Protein AF-A0A527G8X3-F1 (afdb_monomer_lite)

Secondary structure (DSSP, 8-state):
-HHHHHHHTT-S-HHHHHHHHHHHHHHHHHHHHHHHHS--S-HHHHHHHHHHHHHHHHHHHHHHHHHHHT-HHHHHHHHHHHHHHHHHHHHHHHHHTSPP-

pLDDT: mean 93.99, std 4.8, range [63.47, 98.06]

Foldseek 3Di:
DVLLVCVLVVNHDLVVSLVVLVVVLVVLVVVLVVLVPDDDPCVPLSVQLSVLSVQLSVLSVQLSVCSVVVNNVSNVVSVVSNVVSVVSNVVSVCVRPPDDD

Radius of gyration: 15.24 Å; chains: 1; bounding box: 38×17×42 Å

Sequence (101 aa):
LMALDAWAAGAAPTAYTAGTLQSIGKTLADAGAQIRSAETSEPAEQASLTKAVNDLSVAVARAEAGLQAGDRPEVQDAQQDLRLASRSLATAYANYFAPKP

Structure (mmCIF, N/CA/C/O backbone):
data_AF-A0A527G8X3-F1
#
_entry.id   AF-A0A527G8X3-F1
#
loop_
_atom_site.group_PDB
_atom_site.id
_atom_site.type_symbol
_atom_site.label_atom_id
_atom_site.label_alt_id
_atom_site.label_comp_id
_atom_site.label_asym_id
_atom_site.label_entity_id
_atom_site.label_seq_id
_atom_site.pdbx_PDB_ins_code
_atom_site.Cartn_x
_atom_site.Cartn_y
_atom_site.Cartn_z
_atom_site.occupancy
_atom_site.B_iso_or_equiv
_atom_site.auth_seq_id
_atom_site.auth_comp_id
_atom_site.auth_asym_id
_atom_site.auth_atom_id
_atom_site.pdbx_PDB_model_num
ATOM 1 N N . LEU A 1 1 ? 0.586 7.664 -4.703 1.00 63.47 1 LEU A N 1
ATOM 2 C CA . LEU A 1 1 ? 0.293 7.558 -6.153 1.00 63.47 1 LEU A CA 1
ATOM 3 C C . LEU A 1 1 ? 1.195 8.454 -6.988 1.00 63.47 1 LEU A C 1
ATOM 5 O O . LEU A 1 1 ? 1.841 7.905 -7.863 1.00 63.47 1 LEU A O 1
ATOM 9 N N . MET A 1 2 ? 1.365 9.740 -6.644 1.00 78.19 2 MET A N 1
ATOM 10 C CA . MET A 1 2 ? 2.204 10.688 -7.406 1.00 78.19 2 MET A CA 1
ATOM 11 C C . MET A 1 2 ? 3.583 10.154 -7.841 1.00 78.19 2 MET A C 1
ATOM 13 O O . MET A 1 2 ? 3.970 10.382 -8.978 1.00 78.19 2 MET A O 1
ATOM 17 N N . ALA A 1 3 ? 4.306 9.409 -6.994 1.00 88.06 3 ALA A N 1
ATOM 18 C CA . ALA A 1 3 ? 5.602 8.831 -7.376 1.00 88.06 3 ALA A CA 1
ATOM 19 C C . ALA A 1 3 ? 5.487 7.726 -8.449 1.00 88.06 3 ALA A C 1
ATOM 21 O O . ALA A 1 3 ? 6.255 7.713 -9.405 1.00 88.06 3 ALA A O 1
ATOM 22 N N . LEU A 1 4 ? 4.499 6.833 -8.325 1.00 91.50 4 LEU A N 1
ATOM 23 C CA . LEU A 1 4 ? 4.228 5.783 -9.315 1.00 91.50 4 LEU A CA 1
ATOM 24 C C . LEU A 1 4 ? 3.683 6.370 -10.624 1.00 91.50 4 LEU A C 1
ATOM 26 O O . LEU A 1 4 ? 4.080 5.929 -11.696 1.00 91.50 4 LEU A O 1
ATOM 30 N N . ASP A 1 5 ? 2.826 7.392 -10.541 1.00 89.75 5 ASP A N 1
ATOM 31 C CA . ASP A 1 5 ? 2.312 8.105 -11.716 1.00 89.75 5 ASP A CA 1
ATOM 32 C C . ASP A 1 5 ? 3.450 8.834 -12.453 1.00 89.75 5 ASP A C 1
ATOM 34 O O . ASP A 1 5 ? 3.555 8.759 -13.677 1.00 89.75 5 ASP A O 1
ATOM 38 N N . ALA A 1 6 ? 4.358 9.479 -11.710 1.00 91.31 6 ALA A N 1
ATOM 39 C CA . ALA A 1 6 ? 5.545 10.115 -12.272 1.00 91.31 6 ALA A CA 1
ATOM 40 C C . ALA A 1 6 ? 6.504 9.093 -12.902 1.00 91.31 6 ALA A C 1
ATOM 42 O O . ALA A 1 6 ? 7.044 9.353 -13.975 1.00 91.31 6 ALA A O 1
ATOM 43 N N . TRP A 1 7 ? 6.695 7.920 -12.292 1.00 93.75 7 TRP A N 1
ATOM 44 C CA . TRP A 1 7 ? 7.489 6.846 -12.894 1.00 93.75 7 TRP A CA 1
ATOM 45 C C . TRP A 1 7 ? 6.852 6.312 -14.180 1.00 93.75 7 TRP A C 1
ATOM 47 O O . TRP A 1 7 ? 7.535 6.188 -15.196 1.00 93.75 7 TRP A O 1
ATOM 57 N N . ALA A 1 8 ? 5.539 6.062 -14.175 1.00 89.50 8 ALA A N 1
ATOM 58 C CA . ALA A 1 8 ? 4.811 5.576 -15.346 1.00 89.50 8 ALA A CA 1
ATOM 59 C C . ALA A 1 8 ? 4.882 6.568 -16.522 1.00 89.50 8 ALA A C 1
ATOM 61 O O . ALA A 1 8 ? 4.991 6.153 -17.678 1.00 89.50 8 ALA A O 1
ATOM 62 N N . ALA A 1 9 ? 4.894 7.871 -16.225 1.00 91.75 9 ALA A N 1
ATOM 63 C CA . ALA A 1 9 ? 5.103 8.946 -17.194 1.00 91.75 9 ALA A CA 1
ATOM 64 C C . ALA A 1 9 ? 6.577 9.135 -17.621 1.00 91.75 9 ALA A C 1
ATOM 66 O O . ALA A 1 9 ? 6.864 9.988 -18.457 1.00 91.75 9 ALA A O 1
ATOM 67 N N . GLY A 1 10 ? 7.521 8.378 -17.051 1.00 91.25 10 GLY A N 1
ATOM 68 C CA . GLY A 1 10 ? 8.960 8.522 -17.300 1.00 91.25 10 GLY A CA 1
ATOM 69 C C . GLY A 1 10 ? 9.602 9.747 -16.637 1.00 91.25 10 GLY A C 1
ATOM 70 O O . GLY A 1 10 ? 10.751 10.067 -16.927 1.00 91.25 10 GLY A O 1
ATOM 71 N N . ALA A 1 11 ? 8.880 10.432 -15.749 1.00 93.44 11 ALA A N 1
ATOM 72 C CA . ALA A 1 11 ? 9.321 11.639 -15.055 1.00 93.44 11 ALA A CA 1
ATOM 73 C C . ALA A 1 11 ? 10.080 11.355 -13.744 1.00 93.44 11 ALA A C 1
ATOM 75 O O . ALA A 1 11 ? 10.756 12.245 -13.231 1.00 93.44 11 ALA A O 1
ATOM 76 N N . ALA A 1 12 ? 9.989 10.137 -13.196 1.00 93.62 12 ALA A N 1
ATOM 77 C CA . ALA A 1 12 ? 10.695 9.735 -11.979 1.00 93.62 12 ALA A CA 1
ATOM 78 C C . ALA A 1 12 ? 11.571 8.487 -12.206 1.00 93.62 12 ALA A C 1
ATOM 80 O O . ALA A 1 12 ? 11.084 7.491 -12.747 1.00 93.62 12 ALA A O 1
ATOM 81 N N . PRO A 1 13 ? 12.841 8.482 -11.752 1.00 94.62 13 PRO A N 1
ATOM 82 C CA . PRO A 1 13 ? 13.685 7.291 -11.804 1.00 94.62 13 PRO A CA 1
ATOM 83 C C . PRO A 1 13 ? 13.138 6.138 -10.951 1.00 94.62 13 PRO A C 1
ATOM 85 O O . PRO A 1 13 ? 12.578 6.356 -9.871 1.00 94.62 13 PRO A O 1
ATOM 88 N N . THR A 1 14 ? 13.390 4.898 -11.384 1.00 94.50 14 THR A N 1
ATOM 89 C CA . THR A 1 14 ? 13.042 3.672 -10.642 1.00 94.50 14 THR A CA 1
ATOM 90 C C . THR A 1 14 ? 13.598 3.694 -9.217 1.00 94.50 14 THR A C 1
ATOM 92 O O . THR A 1 14 ? 12.846 3.484 -8.276 1.00 94.50 14 THR A O 1
ATOM 95 N N . ALA A 1 15 ? 14.882 4.020 -9.025 1.00 94.44 15 ALA A N 1
ATOM 96 C CA . ALA A 1 15 ? 15.510 4.005 -7.697 1.00 94.44 15 ALA A CA 1
ATOM 97 C C . ALA A 1 15 ? 14.870 5.003 -6.713 1.00 94.44 15 ALA A C 1
ATOM 99 O O . ALA A 1 15 ? 14.628 4.667 -5.557 1.00 94.44 15 ALA A O 1
ATOM 100 N N . TYR A 1 16 ? 14.543 6.210 -7.184 1.00 94.19 16 TYR A N 1
ATOM 101 C CA . TYR A 1 16 ? 13.838 7.212 -6.381 1.00 94.19 16 TYR A CA 1
ATOM 102 C C . TYR A 1 16 ? 12.433 6.731 -5.987 1.00 94.19 16 TYR A C 1
ATOM 104 O O . TYR A 1 16 ? 12.024 6.829 -4.827 1.00 94.19 16 TYR A O 1
ATOM 112 N N . THR A 1 17 ? 11.703 6.172 -6.953 1.00 96.31 17 THR A N 1
ATOM 113 C CA . THR A 1 17 ? 10.335 5.688 -6.741 1.00 96.31 17 THR A CA 1
ATOM 114 C C . THR A 1 17 ? 10.324 4.486 -5.792 1.00 96.31 17 THR A C 1
ATOM 116 O O . THR A 1 17 ? 9.509 4.449 -4.874 1.00 96.31 17 THR A O 1
ATOM 119 N N . ALA A 1 18 ? 11.283 3.565 -5.929 1.00 95.81 18 ALA A N 1
ATOM 120 C CA . ALA A 1 18 ? 11.459 2.419 -5.040 1.00 95.81 18 ALA A CA 1
ATOM 121 C C . ALA A 1 18 ? 11.769 2.868 -3.607 1.00 95.81 18 ALA A C 1
ATOM 123 O O . ALA A 1 18 ? 11.080 2.460 -2.680 1.00 95.81 18 ALA A O 1
ATOM 124 N N . GLY A 1 19 ? 12.736 3.776 -3.423 1.00 96.06 19 GLY A N 1
ATOM 125 C CA . GLY A 1 19 ? 13.069 4.310 -2.098 1.00 96.06 19 GLY A CA 1
ATOM 126 C C . GLY A 1 19 ? 11.887 5.017 -1.424 1.00 96.06 19 GLY A C 1
ATOM 127 O O . GLY A 1 19 ? 11.688 4.894 -0.216 1.00 96.06 19 GLY A O 1
ATOM 128 N N . THR A 1 20 ? 11.045 5.696 -2.209 1.00 95.94 20 THR A N 1
ATOM 129 C CA . THR A 1 20 ? 9.795 6.284 -1.705 1.00 95.94 20 THR A CA 1
ATOM 130 C C . THR A 1 20 ? 8.832 5.208 -1.194 1.00 95.94 20 THR A C 1
ATOM 132 O O . THR A 1 20 ? 8.297 5.341 -0.093 1.00 95.94 20 THR A O 1
ATOM 135 N N . LEU A 1 21 ? 8.622 4.130 -1.959 1.00 96.31 21 LEU A N 1
ATOM 136 C CA . LEU A 1 21 ? 7.751 3.020 -1.555 1.00 96.31 21 LEU A CA 1
ATOM 137 C C . LEU A 1 21 ? 8.289 2.296 -0.316 1.00 96.31 21 LEU A C 1
ATOM 139 O O . LEU A 1 21 ? 7.520 2.048 0.609 1.00 96.31 21 LEU A O 1
ATOM 143 N N . GLN A 1 22 ? 9.600 2.065 -0.236 1.00 96.12 22 GLN A N 1
ATOM 144 C CA . GLN A 1 22 ? 10.252 1.468 0.934 1.00 96.12 22 GLN A CA 1
ATOM 145 C C . GLN A 1 22 ? 10.043 2.304 2.199 1.00 96.12 22 GLN A C 1
ATOM 147 O O . GLN A 1 22 ? 9.700 1.770 3.256 1.00 96.12 22 GLN A O 1
ATOM 152 N N . SER A 1 23 ? 10.201 3.629 2.099 1.00 97.12 23 SER A N 1
ATOM 153 C CA . SER A 1 23 ? 9.941 4.534 3.221 1.00 97.12 23 SER A CA 1
ATOM 154 C C . SER A 1 23 ? 8.484 4.460 3.681 1.00 97.12 23 SER A C 1
ATOM 156 O O . SER A 1 23 ? 8.230 4.407 4.883 1.00 97.12 23 SER A O 1
ATOM 158 N N . ILE A 1 24 ? 7.530 4.429 2.745 1.00 95.75 24 ILE A N 1
ATOM 159 C CA . ILE A 1 24 ? 6.101 4.283 3.061 1.00 95.75 24 ILE A CA 1
ATOM 160 C C . ILE A 1 24 ? 5.837 2.931 3.730 1.00 95.75 24 ILE A C 1
ATOM 162 O O . ILE A 1 24 ? 5.182 2.887 4.769 1.00 95.75 24 ILE A O 1
ATOM 166 N N . GLY A 1 25 ? 6.367 1.838 3.176 1.00 96.19 25 GLY A N 1
ATOM 167 C CA . GLY A 1 25 ? 6.220 0.494 3.736 1.00 96.19 25 GLY A CA 1
ATOM 168 C C . GLY A 1 25 ? 6.722 0.413 5.177 1.00 96.19 25 GLY A C 1
ATOM 169 O O . GLY A 1 25 ? 6.042 -0.147 6.035 1.00 96.19 25 GLY A O 1
ATOM 170 N N . LYS A 1 26 ? 7.855 1.061 5.478 1.00 96.88 26 LYS A N 1
ATOM 171 C CA . LYS A 1 26 ? 8.372 1.168 6.847 1.00 96.88 26 LYS A CA 1
ATOM 172 C C . LYS A 1 26 ? 7.422 1.934 7.769 1.00 96.88 26 LYS A C 1
ATOM 174 O O . LYS A 1 26 ? 7.087 1.430 8.835 1.00 96.88 26 LYS A O 1
ATOM 179 N N . THR A 1 27 ? 6.938 3.104 7.350 1.00 97.44 27 THR A N 1
ATOM 180 C CA . THR A 1 27 ? 5.968 3.881 8.139 1.00 97.44 27 THR A CA 1
ATOM 181 C C . THR A 1 27 ? 4.694 3.085 8.431 1.00 97.44 27 THR A C 1
ATOM 183 O O . THR A 1 27 ? 4.178 3.145 9.544 1.00 97.44 27 THR A O 1
ATOM 186 N N . LEU A 1 28 ? 4.193 2.313 7.463 1.00 97.00 28 LEU A N 1
ATOM 187 C CA . LEU A 1 28 ? 3.010 1.473 7.658 1.00 97.00 28 LEU A CA 1
ATOM 188 C C . LEU A 1 28 ? 3.279 0.297 8.603 1.00 97.00 28 LEU A C 1
ATOM 190 O O . LEU A 1 28 ? 2.432 -0.018 9.437 1.00 97.00 28 LEU A O 1
ATOM 194 N N . ALA A 1 29 ? 4.454 -0.330 8.514 1.00 95.88 29 ALA A N 1
ATOM 195 C CA . ALA A 1 29 ? 4.858 -1.384 9.440 1.00 95.88 29 ALA A CA 1
ATOM 196 C C . ALA A 1 29 ? 4.946 -0.862 10.884 1.00 95.88 29 ALA A C 1
ATOM 198 O O . ALA A 1 29 ? 4.403 -1.490 11.798 1.00 95.88 29 ALA A O 1
ATOM 199 N N . ASP A 1 30 ? 5.553 0.313 11.072 1.00 97.12 30 ASP A N 1
ATOM 200 C CA . ASP A 1 30 ? 5.659 0.976 12.373 1.00 97.12 30 ASP A CA 1
ATOM 201 C C . ASP A 1 30 ? 4.268 1.340 12.919 1.00 97.12 30 ASP A C 1
ATOM 203 O O . ASP A 1 30 ? 3.945 1.018 14.064 1.00 97.12 30 ASP A O 1
ATOM 207 N N . ALA A 1 31 ? 3.395 1.924 12.089 1.00 95.81 31 ALA A N 1
ATOM 208 C CA . ALA A 1 31 ? 2.017 2.236 12.470 1.00 95.81 31 ALA A CA 1
ATOM 209 C C . ALA A 1 31 ? 1.225 0.975 12.858 1.00 95.81 31 ALA A C 1
ATOM 211 O O . ALA A 1 31 ? 0.549 0.953 13.885 1.00 95.81 31 ALA A O 1
ATOM 212 N N . GLY A 1 32 ? 1.341 -0.105 12.082 1.00 95.44 32 GLY A N 1
ATOM 213 C CA . GLY A 1 32 ? 0.684 -1.379 12.376 1.00 95.44 32 GLY A CA 1
ATOM 214 C C . GLY A 1 32 ? 1.197 -2.045 13.658 1.00 95.44 32 GLY A C 1
ATOM 215 O O . GLY A 1 32 ? 0.446 -2.757 14.325 1.00 95.44 32 GLY A O 1
ATOM 216 N N . ALA A 1 33 ? 2.462 -1.834 14.030 1.00 95.75 33 ALA A N 1
ATOM 217 C CA . ALA A 1 33 ? 2.988 -2.259 15.326 1.00 95.75 33 ALA A CA 1
ATOM 218 C C . ALA A 1 33 ? 2.402 -1.418 16.470 1.00 95.75 33 ALA A C 1
ATOM 220 O O . ALA A 1 33 ? 1.924 -1.989 17.449 1.00 95.75 33 ALA A O 1
ATOM 221 N N . GLN A 1 34 ? 2.362 -0.091 16.312 1.00 95.94 34 GLN A N 1
ATOM 222 C CA . GLN A 1 34 ? 1.794 0.822 17.307 1.00 95.94 34 GLN A CA 1
ATOM 223 C C . GLN A 1 34 ? 0.312 0.540 17.571 1.00 95.94 34 GLN A C 1
ATOM 225 O O . GLN A 1 34 ? -0.083 0.419 18.730 1.00 95.94 34 GLN A O 1
ATOM 230 N N . ILE A 1 35 ? -0.490 0.352 16.514 1.00 94.56 35 ILE A N 1
ATOM 231 C CA . ILE A 1 35 ? -1.919 0.027 16.637 1.00 94.56 35 ILE A CA 1
ATOM 232 C C . ILE A 1 35 ? -2.107 -1.261 17.435 1.00 94.56 35 ILE A C 1
ATOM 234 O O . ILE A 1 35 ? -2.911 -1.268 18.357 1.00 94.56 35 ILE A O 1
ATOM 238 N N . ARG A 1 36 ? -1.351 -2.327 17.130 1.00 92.94 36 ARG A N 1
ATOM 239 C CA . ARG A 1 36 ? -1.448 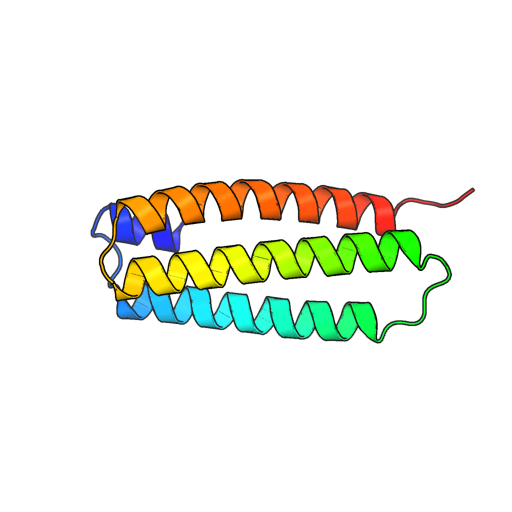-3.614 17.844 1.00 92.94 36 ARG A CA 1
ATOM 240 C C . ARG A 1 36 ? -0.999 -3.541 19.300 1.00 92.94 36 ARG A C 1
ATOM 242 O O . ARG A 1 36 ? -1.480 -4.323 20.109 1.00 92.94 36 ARG A O 1
ATOM 249 N N . SER A 1 37 ? -0.053 -2.660 19.620 1.00 93.88 37 SER A N 1
ATOM 250 C CA . SER A 1 37 ? 0.438 -2.485 20.991 1.00 93.88 37 SER A CA 1
ATOM 251 C C . SER A 1 37 ? -0.449 -1.596 21.860 1.00 93.88 37 SER A C 1
ATOM 253 O O . SER A 1 37 ? -0.292 -1.604 23.076 1.00 93.88 37 SER A O 1
ATOM 255 N N . ALA A 1 38 ? -1.341 -0.808 21.256 1.00 91.94 38 ALA A N 1
ATOM 256 C CA .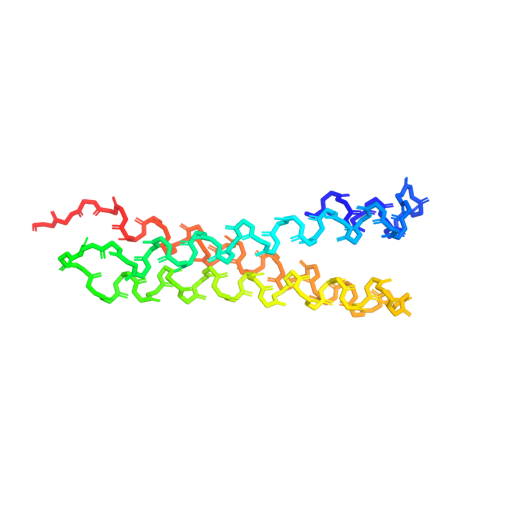 ALA A 1 38 ? -2.210 0.087 21.999 1.00 91.94 38 ALA A CA 1
ATOM 257 C C . ALA A 1 38 ? -3.250 -0.710 22.798 1.00 91.94 38 ALA A C 1
ATOM 259 O O . ALA A 1 38 ? -3.895 -1.617 22.268 1.00 91.94 38 ALA A O 1
ATOM 260 N N . GLU A 1 39 ? -3.445 -0.346 24.064 1.00 91.44 39 GLU A N 1
ATOM 261 C CA . GLU A 1 39 ? -4.609 -0.807 24.816 1.00 91.44 39 GLU A CA 1
ATOM 262 C C . GLU A 1 39 ? -5.879 -0.263 24.152 1.00 91.44 39 GLU A C 1
ATOM 264 O O . GLU A 1 39 ? -5.932 0.897 23.734 1.00 91.44 39 GLU A O 1
ATOM 269 N N . THR A 1 40 ? -6.902 -1.106 24.023 1.00 90.25 40 THR A N 1
ATOM 270 C CA . THR A 1 40 ? -8.166 -0.726 23.392 1.00 90.25 40 THR A CA 1
ATOM 271 C C . THR A 1 40 ? -9.348 -1.350 24.122 1.00 90.25 40 THR A C 1
ATOM 273 O O . THR A 1 40 ? -9.298 -2.506 24.543 1.00 90.25 40 THR A O 1
ATOM 276 N N . SER A 1 41 ? -10.436 -0.592 24.242 1.00 89.69 41 SER A N 1
ATOM 277 C CA . SER A 1 41 ? -11.758 -1.112 24.607 1.00 89.69 41 SER A CA 1
ATOM 278 C C . SER A 1 41 ? -12.508 -1.699 23.404 1.00 89.69 41 SER A C 1
ATOM 280 O O . SER A 1 41 ? -13.598 -2.239 23.569 1.00 89.69 41 SER A O 1
ATOM 282 N N . GLU A 1 42 ? -11.932 -1.604 22.201 1.00 91.44 42 GLU A N 1
ATOM 283 C CA . GLU A 1 42 ? -12.563 -1.921 20.917 1.00 91.44 42 GLU A CA 1
ATOM 2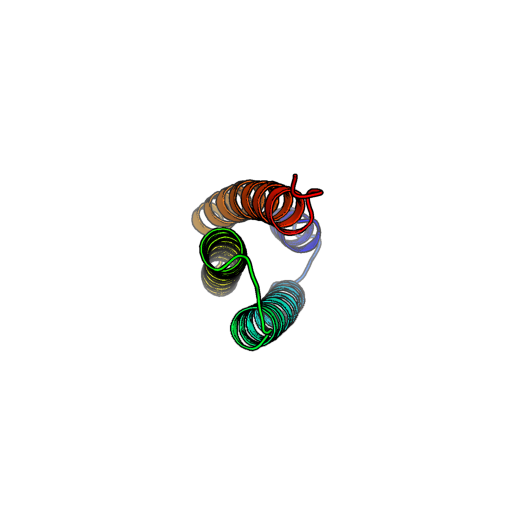84 C C . GLU A 1 42 ? -11.692 -2.871 20.075 1.00 91.44 42 GLU A C 1
ATOM 286 O O . GLU A 1 42 ? -11.093 -2.483 19.063 1.00 91.44 42 GLU A O 1
ATOM 291 N N . PRO A 1 43 ? -11.579 -4.148 20.477 1.00 92.56 43 PRO A N 1
ATOM 292 C CA . PRO A 1 43 ? -10.681 -5.094 19.818 1.00 92.56 43 PRO A CA 1
ATOM 293 C C . PRO A 1 43 ? -11.075 -5.388 18.360 1.00 92.56 43 PRO A C 1
ATOM 295 O O . PRO A 1 43 ? -10.206 -5.666 17.533 1.00 92.56 43 PRO A O 1
ATOM 298 N N . ALA A 1 44 ? -12.364 -5.317 18.014 1.00 94.12 44 ALA A N 1
ATOM 299 C CA . ALA A 1 44 ? -12.839 -5.584 16.655 1.00 94.12 44 ALA A CA 1
ATOM 300 C C . ALA A 1 44 ? -12.468 -4.451 15.684 1.00 94.12 44 ALA A C 1
ATOM 302 O O . ALA A 1 44 ? -11.985 -4.696 14.571 1.00 94.12 44 ALA A O 1
ATOM 303 N N . GLU A 1 45 ? -12.640 -3.203 16.109 1.00 94.62 45 GLU A N 1
ATOM 304 C CA . GLU A 1 45 ? -12.252 -2.024 15.350 1.00 94.62 45 GLU A CA 1
ATOM 305 C C . GLU A 1 45 ? -10.725 -1.921 15.253 1.00 94.62 45 GLU A C 1
ATOM 307 O O . GLU A 1 45 ? -10.209 -1.652 14.166 1.00 94.62 45 GLU A O 1
ATOM 312 N N . GLN A 1 46 ? -9.986 -2.219 16.331 1.00 96.19 46 GLN A N 1
ATOM 313 C CA . GLN A 1 46 ? -8.518 -2.272 16.304 1.00 96.19 46 GLN A CA 1
ATOM 314 C C . GLN A 1 46 ? -8.012 -3.318 15.305 1.00 96.19 46 GLN A C 1
ATOM 316 O O . GLN A 1 46 ? -7.091 -3.047 14.526 1.00 96.19 46 GLN A O 1
ATOM 321 N N . ALA A 1 47 ? -8.616 -4.511 15.291 1.00 95.81 47 ALA A N 1
ATOM 322 C CA . ALA A 1 47 ? -8.279 -5.564 14.338 1.00 95.81 47 ALA A CA 1
ATOM 323 C C . ALA A 1 47 ? -8.582 -5.136 12.895 1.00 95.81 47 ALA A C 1
ATOM 325 O O . ALA A 1 47 ? -7.769 -5.364 11.997 1.00 95.81 47 ALA A O 1
ATOM 326 N N . SER A 1 48 ? -9.710 -4.456 12.672 1.00 96.62 48 SER A N 1
ATOM 327 C CA . SER A 1 48 ? -10.090 -3.928 11.356 1.00 96.62 48 SER A CA 1
ATOM 328 C C . SER A 1 48 ? -9.114 -2.8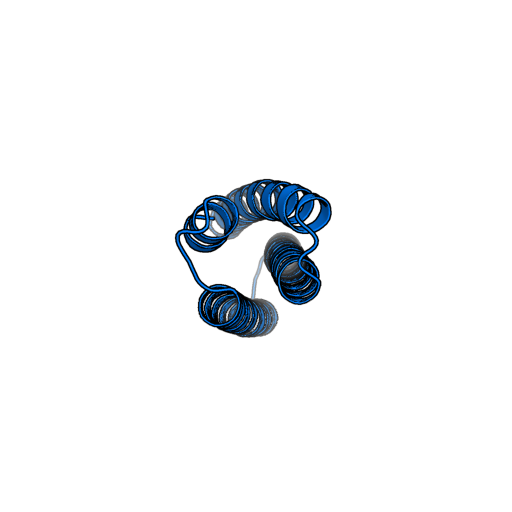55 10.866 1.00 96.62 48 SER A C 1
ATOM 330 O O . SER A 1 48 ? -8.687 -2.889 9.710 1.00 96.62 48 SER A O 1
ATOM 332 N N . LEU A 1 49 ? -8.700 -1.942 11.750 1.00 97.38 49 LEU A N 1
ATOM 333 C CA . LEU A 1 49 ? -7.698 -0.920 11.455 1.00 97.38 49 LEU A CA 1
ATOM 334 C C . LEU A 1 49 ? -6.325 -1.544 11.164 1.00 97.38 49 LEU A C 1
ATOM 336 O O . LEU A 1 49 ? -5.691 -1.205 10.166 1.00 97.38 49 LEU A O 1
ATOM 340 N N . THR A 1 50 ? -5.902 -2.515 11.976 1.00 97.12 50 THR A N 1
ATOM 341 C CA . THR A 1 50 ? -4.653 -3.269 11.772 1.00 97.12 50 THR A CA 1
ATOM 342 C C . THR A 1 50 ? -4.653 -3.983 10.421 1.00 97.12 50 THR A C 1
ATOM 344 O O . THR A 1 50 ? -3.671 -3.909 9.681 1.00 97.12 50 THR A O 1
ATOM 347 N N . LYS A 1 51 ? -5.766 -4.638 10.066 1.00 96.88 51 LYS A N 1
ATOM 348 C CA . LYS A 1 51 ? -5.930 -5.297 8.768 1.00 96.88 51 LYS A CA 1
ATOM 349 C C . LYS A 1 51 ? -5.811 -4.295 7.622 1.00 96.88 51 LYS A C 1
ATOM 351 O O . LYS A 1 51 ? -5.087 -4.562 6.671 1.00 96.88 51 LYS A O 1
ATOM 356 N N . ALA A 1 52 ? -6.476 -3.145 7.715 1.00 98.06 52 ALA A N 1
ATOM 357 C CA . ALA A 1 52 ? -6.434 -2.143 6.655 1.00 98.06 52 ALA A CA 1
ATOM 358 C C . ALA A 1 52 ? -5.023 -1.561 6.446 1.00 98.06 52 ALA A C 1
ATOM 360 O O . ALA A 1 52 ? -4.608 -1.357 5.306 1.00 98.06 52 ALA A O 1
ATOM 361 N N . VAL A 1 53 ? -4.259 -1.354 7.527 1.00 97.94 53 VAL A N 1
ATOM 362 C CA . VAL A 1 53 ? -2.838 -0.973 7.436 1.00 97.94 53 VAL A CA 1
ATOM 363 C C . VAL A 1 53 ? -2.021 -2.073 6.758 1.00 97.94 53 VAL A C 1
ATOM 365 O O . VAL A 1 53 ? -1.221 -1.777 5.874 1.00 97.94 53 VAL A O 1
ATOM 368 N N . ASN A 1 54 ? -2.241 -3.340 7.117 1.00 96.69 54 ASN A N 1
ATOM 369 C CA . ASN A 1 54 ? -1.542 -4.465 6.500 1.00 96.69 54 ASN A CA 1
ATOM 370 C C . ASN A 1 54 ? -1.851 -4.603 4.999 1.00 96.69 54 ASN A C 1
ATOM 372 O O . ASN A 1 54 ? -0.931 -4.769 4.203 1.00 96.69 54 ASN A O 1
ATOM 376 N N . ASP A 1 55 ? -3.119 -4.492 4.604 1.00 97.25 55 ASP A N 1
ATOM 377 C CA . ASP A 1 55 ? -3.527 -4.550 3.196 1.00 97.25 55 ASP A CA 1
ATOM 378 C C . ASP A 1 55 ? -2.854 -3.429 2.381 1.00 97.25 55 ASP A C 1
ATOM 380 O O . ASP A 1 55 ? -2.385 -3.657 1.264 1.00 97.25 55 ASP A O 1
ATOM 384 N N . LEU A 1 56 ? -2.731 -2.228 2.962 1.00 97.56 56 LEU A N 1
ATOM 385 C CA . LEU A 1 56 ? -2.009 -1.123 2.335 1.00 97.56 56 LEU A CA 1
ATOM 386 C C . LEU A 1 56 ? -0.504 -1.412 2.220 1.00 97.56 56 LEU A C 1
ATOM 388 O O . LEU A 1 56 ? 0.073 -1.162 1.163 1.00 97.56 56 LEU A O 1
ATOM 392 N N . SER A 1 57 ? 0.123 -1.979 3.255 1.00 97.25 57 SER A N 1
ATOM 393 C CA . SER A 1 57 ? 1.533 -2.400 3.215 1.00 97.25 57 SER A CA 1
ATOM 394 C C . SER A 1 57 ? 1.800 -3.430 2.118 1.00 97.25 57 SER A C 1
ATOM 396 O O . SER A 1 57 ? 2.791 -3.317 1.398 1.00 97.25 57 SER A O 1
ATOM 398 N N . VAL A 1 58 ? 0.907 -4.411 1.952 1.00 96.12 58 VAL A N 1
ATOM 399 C CA . VAL A 1 58 ? 1.010 -5.424 0.890 1.00 96.12 58 VAL A CA 1
ATOM 400 C C . VAL A 1 58 ? 0.927 -4.774 -0.490 1.00 96.12 58 VAL A C 1
ATOM 402 O O . VAL A 1 58 ? 1.751 -5.073 -1.353 1.00 96.12 58 VAL A O 1
ATOM 405 N N . ALA A 1 59 ? -0.008 -3.845 -0.697 1.00 96.81 59 ALA A N 1
ATOM 406 C CA . ALA A 1 59 ? -0.127 -3.124 -1.963 1.00 96.81 59 ALA A CA 1
ATOM 407 C C . ALA A 1 59 ? 1.121 -2.269 -2.273 1.00 96.81 59 ALA A C 1
ATOM 409 O O . ALA A 1 59 ? 1.563 -2.214 -3.421 1.00 96.81 59 ALA A O 1
ATOM 410 N N . VAL A 1 60 ? 1.735 -1.647 -1.256 1.00 97.19 60 VAL A N 1
ATOM 411 C CA . VAL A 1 60 ? 3.015 -0.926 -1.403 1.00 97.19 60 VAL A CA 1
ATOM 412 C C . VAL A 1 60 ? 4.138 -1.878 -1.818 1.00 97.19 60 VAL A C 1
ATOM 414 O O . VAL A 1 60 ? 4.876 -1.565 -2.750 1.00 97.19 60 VAL A O 1
ATOM 417 N N . ALA A 1 61 ? 4.242 -3.044 -1.177 1.00 96.50 61 ALA A N 1
ATOM 418 C CA . ALA A 1 61 ? 5.262 -4.040 -1.499 1.00 96.50 61 ALA A CA 1
ATOM 419 C C . ALA A 1 61 ? 5.098 -4.607 -2.920 1.00 96.50 61 ALA A C 1
ATOM 421 O O . ALA A 1 61 ? 6.086 -4.752 -3.639 1.00 96.50 61 ALA A O 1
ATOM 422 N N . ARG A 1 62 ? 3.858 -4.868 -3.364 1.00 96.38 62 ARG A N 1
ATOM 423 C CA . ARG A 1 62 ? 3.576 -5.268 -4.755 1.00 96.38 62 ARG A CA 1
ATOM 424 C C . ARG A 1 62 ? 3.990 -4.188 -5.750 1.00 96.38 62 ARG A C 1
ATOM 426 O O . ARG A 1 62 ? 4.653 -4.493 -6.737 1.00 96.38 62 ARG A O 1
ATOM 433 N N . ALA A 1 63 ? 3.669 -2.925 -5.462 1.00 96.56 63 ALA A N 1
ATOM 434 C CA . ALA A 1 63 ? 4.072 -1.811 -6.314 1.00 96.56 63 ALA A CA 1
ATOM 435 C C . ALA A 1 63 ? 5.600 -1.688 -6.410 1.00 96.56 63 ALA A C 1
ATOM 437 O O . 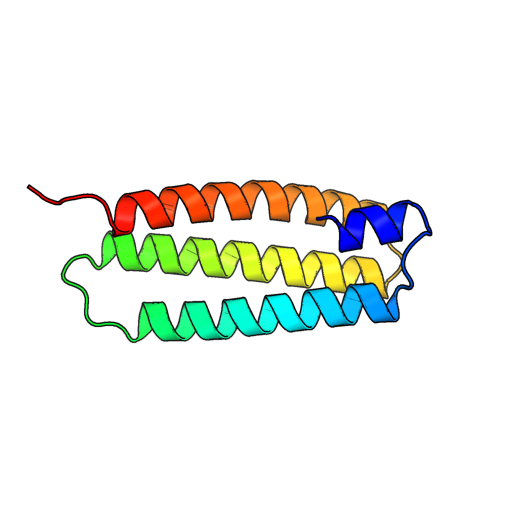ALA A 1 63 ? 6.124 -1.437 -7.492 1.00 96.56 63 ALA A O 1
ATOM 438 N N . GLU A 1 64 ? 6.319 -1.881 -5.301 1.00 96.62 64 GLU A N 1
ATOM 439 C CA . GLU A 1 64 ? 7.784 -1.872 -5.285 1.00 96.62 64 GLU A CA 1
ATOM 440 C C . GLU A 1 64 ? 8.364 -3.024 -6.113 1.00 96.62 64 GLU A C 1
ATOM 442 O O . GLU A 1 64 ? 9.265 -2.799 -6.921 1.00 96.62 64 GLU A O 1
ATOM 447 N N . ALA A 1 65 ? 7.829 -4.237 -5.961 1.00 96.19 65 ALA A N 1
ATOM 448 C CA . ALA A 1 65 ? 8.274 -5.405 -6.715 1.00 96.19 65 ALA A CA 1
ATOM 449 C C . ALA A 1 65 ? 8.050 -5.233 -8.227 1.00 96.19 65 ALA A C 1
ATOM 451 O O . ALA A 1 65 ? 8.980 -5.435 -9.010 1.00 96.19 65 ALA A O 1
ATOM 452 N N . GLY A 1 66 ? 6.858 -4.785 -8.640 1.00 95.62 66 GLY A N 1
ATOM 453 C CA . GLY A 1 66 ? 6.558 -4.493 -10.046 1.00 95.62 66 GLY A CA 1
ATOM 454 C C . GLY A 1 66 ? 7.477 -3.409 -10.616 1.00 95.62 66 GLY A C 1
ATOM 455 O O . GLY A 1 66 ? 8.007 -3.540 -11.719 1.00 95.62 66 GLY A O 1
ATOM 456 N N . LEU A 1 67 ? 7.757 -2.370 -9.826 1.00 95.38 67 LEU A N 1
ATOM 457 C CA . LEU A 1 67 ? 8.667 -1.292 -10.199 1.00 95.38 67 LEU A CA 1
ATOM 458 C C . LEU A 1 67 ? 10.104 -1.797 -10.412 1.00 95.38 67 LEU A C 1
ATOM 460 O O . LEU A 1 67 ? 10.744 -1.434 -11.401 1.00 95.38 67 LEU A O 1
ATOM 464 N N . GLN A 1 68 ? 10.612 -2.633 -9.503 1.00 94.62 68 GLN A N 1
ATOM 465 C CA . GLN A 1 68 ? 11.947 -3.233 -9.608 1.00 94.62 68 GLN A CA 1
ATOM 466 C C . GLN A 1 68 ? 12.056 -4.195 -10.796 1.00 94.62 68 GLN A C 1
ATOM 468 O O . GLN A 1 68 ? 13.105 -4.253 -11.436 1.00 94.62 68 GLN A O 1
ATOM 473 N N . ALA A 1 69 ? 10.972 -4.900 -11.127 1.00 94.75 69 ALA A N 1
ATOM 474 C CA . ALA A 1 69 ? 10.885 -5.762 -12.302 1.00 94.75 69 ALA A CA 1
ATOM 475 C C . ALA A 1 69 ? 10.716 -4.984 -13.624 1.00 94.75 69 ALA A C 1
ATOM 477 O O . ALA A 1 69 ? 10.857 -5.564 -14.699 1.00 94.75 69 ALA A O 1
ATOM 478 N N . GLY A 1 70 ? 10.410 -3.681 -13.568 1.00 90.50 70 GLY A N 1
ATOM 479 C CA . GLY A 1 70 ? 10.033 -2.895 -14.746 1.00 90.50 70 GLY A CA 1
ATOM 480 C C . GLY A 1 70 ? 8.679 -3.302 -15.343 1.00 90.50 70 GLY A C 1
ATOM 481 O O . GLY A 1 70 ? 8.389 -2.969 -16.494 1.00 90.50 70 GLY A O 1
ATOM 482 N N . ASP A 1 71 ? 7.852 -4.010 -14.573 1.00 94.62 71 ASP A N 1
ATOM 483 C CA . ASP A 1 71 ? 6.566 -4.559 -14.990 1.00 94.62 71 ASP A CA 1
ATOM 484 C C . ASP A 1 71 ? 5.470 -3.494 -14.852 1.00 94.62 71 ASP A C 1
ATOM 486 O O . ASP A 1 71 ? 4.927 -3.238 -13.776 1.00 94.62 71 ASP A O 1
ATOM 490 N N . ARG A 1 72 ? 5.176 -2.808 -15.962 1.00 91.06 72 ARG A N 1
ATOM 491 C CA . ARG A 1 72 ? 4.166 -1.740 -15.990 1.00 91.06 72 ARG A CA 1
ATOM 492 C C . ARG A 1 72 ? 2.750 -2.238 -15.667 1.00 91.06 72 ARG A C 1
ATOM 494 O O . ARG A 1 72 ? 2.091 -1.538 -14.898 1.00 91.06 72 ARG A O 1
ATOM 501 N N . PRO A 1 73 ? 2.270 -3.370 -16.222 1.00 94.31 73 PRO A N 1
ATOM 502 C CA . PRO A 1 73 ? 1.010 -3.975 -15.798 1.00 94.31 73 PRO A CA 1
ATOM 503 C C . PRO A 1 73 ? 0.924 -4.214 -14.286 1.00 94.31 73 PRO A C 1
ATOM 505 O O . PRO A 1 73 ? -0.005 -3.708 -13.661 1.00 94.31 73 PRO A O 1
ATOM 508 N N . GLU A 1 74 ? 1.917 -4.872 -13.675 1.00 94.12 74 GLU A N 1
ATOM 509 C CA . GLU A 1 74 ? 1.897 -5.138 -12.223 1.00 94.12 74 GLU A CA 1
ATOM 510 C C . GLU A 1 74 ? 1.903 -3.832 -11.415 1.00 94.12 74 GLU A C 1
ATOM 512 O O . GLU A 1 74 ? 1.192 -3.706 -10.419 1.00 94.12 74 GLU A O 1
ATOM 517 N N . VAL A 1 75 ? 2.653 -2.813 -11.856 1.00 93.62 75 VAL A N 1
ATOM 518 C CA . VAL A 1 75 ? 2.620 -1.488 -11.216 1.00 93.62 75 VAL A CA 1
ATOM 519 C C . VAL A 1 75 ? 1.228 -0.855 -11.313 1.00 93.62 75 VAL A C 1
ATOM 521 O O . VAL A 1 75 ? 0.775 -0.254 -10.339 1.00 93.62 75 VAL A O 1
ATOM 524 N N . GLN A 1 76 ? 0.531 -0.979 -12.444 1.00 93.44 76 GLN A N 1
ATOM 525 C CA . GLN A 1 76 ? -0.833 -0.462 -12.608 1.00 93.44 76 GLN A CA 1
ATOM 526 C C . GLN A 1 76 ? -1.841 -1.169 -11.699 1.00 93.44 76 GLN A C 1
ATOM 528 O O . GLN A 1 76 ? -2.642 -0.495 -11.040 1.00 93.44 76 GLN A O 1
ATOM 533 N N . ASP A 1 77 ? -1.766 -2.494 -11.613 1.00 95.06 77 ASP A N 1
ATOM 534 C CA . ASP A 1 77 ? -2.612 -3.288 -10.723 1.00 95.06 77 ASP A CA 1
ATOM 535 C C . ASP A 1 77 ? -2.342 -2.916 -9.260 1.00 95.06 77 ASP A C 1
ATOM 537 O O . ASP A 1 77 ? -3.261 -2.575 -8.510 1.00 95.06 77 ASP A O 1
ATOM 541 N N . ALA A 1 78 ? -1.068 -2.819 -8.871 1.00 94.56 78 ALA A N 1
ATOM 542 C CA . ALA A 1 78 ? -0.683 -2.389 -7.533 1.00 94.56 78 ALA A CA 1
ATOM 543 C C . ALA A 1 78 ? -1.123 -0.943 -7.226 1.00 94.56 78 ALA A C 1
ATOM 545 O O . ALA A 1 78 ? -1.506 -0.630 -6.099 1.00 94.56 78 ALA A O 1
ATOM 546 N N . GLN A 1 79 ? -1.142 -0.036 -8.211 1.00 94.38 79 GLN A N 1
ATOM 547 C CA . GLN A 1 79 ? -1.720 1.301 -8.037 1.00 94.38 79 GLN A CA 1
ATOM 548 C C . GLN A 1 79 ? -3.227 1.249 -7.752 1.00 94.38 79 GLN A C 1
ATOM 550 O O . GLN A 1 79 ? -3.735 2.071 -6.981 1.00 94.38 79 GLN A O 1
ATOM 555 N N . GLN A 1 80 ? -3.963 0.329 -8.377 1.00 95.06 80 GLN A N 1
ATOM 556 C CA . GLN A 1 80 ? -5.381 0.136 -8.092 1.00 95.06 80 GLN A CA 1
ATOM 557 C C . GLN A 1 80 ? -5.590 -0.435 -6.685 1.00 95.06 80 GLN A C 1
ATOM 559 O O . GLN A 1 80 ? -6.406 0.114 -5.936 1.00 95.06 80 GLN A O 1
ATOM 564 N N . ASP A 1 81 ? -4.789 -1.426 -6.295 1.00 95.81 81 ASP A N 1
ATOM 565 C CA . ASP A 1 81 ? -4.775 -1.989 -4.942 1.00 95.81 81 ASP A CA 1
ATOM 566 C C . ASP A 1 81 ? -4.484 -0.905 -3.894 1.00 95.81 81 ASP A C 1
ATOM 568 O O . ASP A 1 81 ? -5.224 -0.770 -2.920 1.00 95.81 81 ASP A O 1
ATOM 572 N N . LEU A 1 82 ? -3.490 -0.040 -4.129 1.00 95.88 82 LEU A N 1
ATOM 573 C CA . LEU A 1 82 ? -3.163 1.088 -3.249 1.00 95.88 82 LEU A CA 1
ATOM 574 C C . LEU A 1 82 ? -4.347 2.045 -3.063 1.00 95.88 82 LEU A C 1
ATOM 576 O O . LEU A 1 82 ? -4.600 2.504 -1.947 1.00 95.88 82 LEU A O 1
ATOM 580 N N . ARG A 1 83 ? -5.092 2.356 -4.135 1.00 95.19 83 ARG A N 1
ATOM 581 C CA . ARG A 1 83 ? -6.294 3.213 -4.064 1.00 95.19 83 ARG A CA 1
ATOM 582 C C . ARG A 1 83 ? -7.399 2.556 -3.243 1.00 95.19 83 ARG A C 1
ATOM 584 O O . ARG A 1 83 ? -8.081 3.239 -2.480 1.00 95.19 83 ARG A O 1
ATOM 591 N N . LEU A 1 84 ? -7.613 1.254 -3.422 1.00 96.50 84 LEU A N 1
ATOM 592 C CA . LEU A 1 84 ? -8.616 0.496 -2.677 1.00 96.50 84 LEU A CA 1
ATOM 593 C C . LEU A 1 84 ? -8.239 0.389 -1.198 1.00 96.50 84 LEU A C 1
ATOM 595 O O . LEU A 1 84 ? -9.032 0.790 -0.350 1.00 96.50 84 LEU A O 1
ATOM 599 N N . ALA A 1 85 ? -7.014 -0.035 -0.895 1.00 96.81 85 ALA A N 1
ATOM 600 C CA . ALA A 1 85 ? -6.514 -0.170 0.468 1.00 96.81 85 ALA A CA 1
ATOM 601 C C . ALA A 1 85 ? -6.508 1.169 1.220 1.00 96.81 85 ALA A C 1
ATOM 603 O O . ALA A 1 85 ? -6.902 1.222 2.381 1.00 96.81 85 ALA A O 1
ATOM 604 N N . SER A 1 86 ? -6.162 2.274 0.549 1.00 96.00 86 SER A N 1
ATOM 605 C CA . SER A 1 86 ? -6.207 3.617 1.149 1.00 96.00 86 SER A CA 1
ATOM 606 C C . SER A 1 86 ? -7.629 4.028 1.555 1.00 96.00 86 SER A C 1
ATOM 608 O O . SER A 1 86 ? -7.821 4.630 2.610 1.00 96.00 86 SER A O 1
ATOM 610 N N . ARG A 1 87 ? -8.644 3.680 0.750 1.00 97.00 87 ARG A N 1
ATOM 611 C CA . ARG A 1 87 ? -10.057 3.914 1.101 1.00 97.00 87 ARG A CA 1
ATOM 612 C C . ARG A 1 87 ? -10.499 3.035 2.265 1.00 97.00 87 ARG A C 1
ATOM 614 O O . ARG A 1 87 ? -11.102 3.548 3.201 1.00 97.00 87 ARG A O 1
ATOM 621 N N . SER A 1 88 ? -10.146 1.751 2.240 1.00 96.88 88 SER A N 1
ATOM 622 C CA . SER A 1 88 ? -10.423 0.828 3.346 1.00 96.88 88 SER A CA 1
ATOM 623 C C . SER A 1 88 ? -9.791 1.302 4.656 1.00 96.88 88 SER A C 1
ATOM 625 O O . SER A 1 88 ? -10.441 1.251 5.698 1.00 96.88 88 SER A O 1
ATOM 627 N N . LEU A 1 89 ? -8.562 1.826 4.605 1.00 97.19 89 LEU A N 1
ATOM 628 C CA . LEU A 1 89 ? -7.886 2.415 5.759 1.00 97.19 89 LEU A CA 1
ATOM 629 C C . LEU A 1 89 ? -8.621 3.649 6.281 1.00 97.19 89 LEU A C 1
ATOM 631 O O . LEU A 1 89 ? -8.845 3.744 7.483 1.00 97.19 89 LEU A O 1
ATOM 635 N N . ALA A 1 90 ? -9.044 4.560 5.402 1.00 97.31 90 ALA A N 1
ATOM 636 C CA . ALA A 1 90 ? -9.818 5.732 5.807 1.00 97.31 90 ALA A CA 1
ATOM 637 C C . ALA A 1 90 ? -11.133 5.341 6.507 1.00 97.31 90 ALA A C 1
ATOM 639 O O . ALA A 1 90 ? -11.469 5.906 7.546 1.00 97.31 90 ALA A O 1
ATOM 640 N N . THR A 1 91 ? -11.849 4.338 5.986 1.00 97.44 91 THR A N 1
ATOM 641 C CA . THR A 1 91 ? -13.066 3.808 6.618 1.00 97.44 91 THR A CA 1
ATOM 642 C C . THR A 1 91 ? -12.776 3.147 7.965 1.00 97.44 91 THR A C 1
ATOM 644 O O . THR A 1 91 ? -13.463 3.433 8.942 1.00 97.44 91 THR A O 1
ATOM 647 N N . ALA A 1 92 ? -11.753 2.292 8.050 1.00 96.56 92 ALA A N 1
ATOM 648 C CA . ALA A 1 92 ? -11.394 1.623 9.298 1.00 96.56 92 ALA A CA 1
ATOM 649 C C . ALA A 1 92 ? -10.953 2.625 10.376 1.00 96.56 92 ALA A C 1
ATOM 651 O O . ALA A 1 92 ? -11.346 2.495 11.532 1.00 96.56 92 ALA A O 1
ATOM 652 N N . TYR A 1 93 ? -10.202 3.658 9.986 1.00 94.94 93 TYR A N 1
ATOM 653 C CA . TYR A 1 93 ? -9.811 4.757 10.865 1.00 94.94 93 TYR A CA 1
ATOM 654 C C . TYR A 1 93 ? -11.036 5.515 11.386 1.00 94.94 93 TYR A C 1
ATOM 656 O O . TYR A 1 93 ? -11.174 5.702 12.592 1.00 94.94 93 TYR A O 1
ATOM 664 N N . ALA A 1 94 ? -11.961 5.897 10.500 1.00 95.44 94 ALA A N 1
ATOM 665 C CA . ALA A 1 94 ? -13.186 6.586 10.899 1.00 95.44 94 ALA A CA 1
ATOM 666 C C . ALA A 1 94 ? -14.027 5.755 11.883 1.00 95.44 94 ALA A C 1
ATOM 668 O O . ALA A 1 94 ? -14.540 6.305 12.850 1.00 95.44 94 ALA A O 1
ATOM 669 N N . ASN A 1 95 ? -14.123 4.439 11.676 1.00 93.25 95 ASN A N 1
ATOM 670 C CA . ASN A 1 95 ? -14.867 3.542 12.564 1.00 93.25 95 ASN A CA 1
ATOM 671 C C . ASN A 1 95 ? -14.191 3.359 13.933 1.00 93.25 95 ASN A C 1
ATOM 673 O O . ASN A 1 95 ? -14.884 3.300 14.950 1.00 93.25 95 ASN A O 1
ATOM 677 N N . TYR A 1 96 ? -12.856 3.275 13.957 1.00 92.06 96 TYR A N 1
ATOM 678 C CA . TYR A 1 96 ? -12.073 3.126 15.188 1.00 92.06 96 TYR A CA 1
ATOM 679 C C . TYR A 1 96 ? -12.164 4.362 16.090 1.00 92.06 96 TYR A C 1
ATOM 681 O O . TYR A 1 96 ? -12.219 4.240 17.304 1.00 92.06 96 TYR A O 1
ATOM 689 N N . PHE A 1 97 ? -12.209 5.559 15.502 1.00 90.75 97 PHE A N 1
ATOM 690 C CA . PHE A 1 97 ? -12.277 6.821 16.249 1.00 90.75 97 PHE A CA 1
ATOM 691 C C . PHE A 1 97 ? -13.688 7.424 16.324 1.00 90.75 97 PHE A C 1
ATOM 693 O O . PHE A 1 97 ? -13.852 8.551 16.794 1.00 90.75 97 PHE A O 1
ATOM 700 N N . ALA A 1 98 ? -14.712 6.710 15.851 1.00 91.88 98 ALA A N 1
ATOM 701 C CA . ALA A 1 9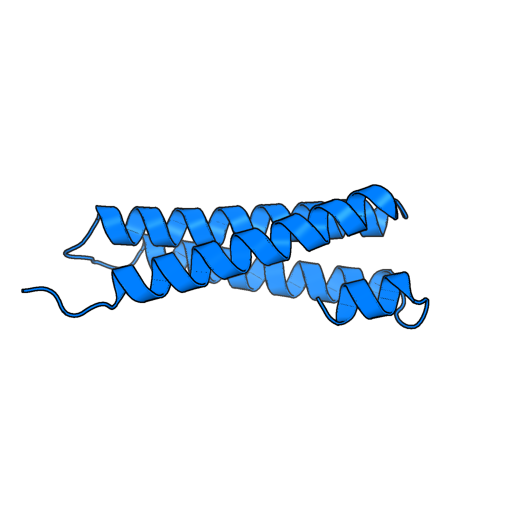8 ? -16.092 7.163 15.960 1.00 91.88 98 ALA A CA 1
ATOM 702 C C . ALA A 1 98 ? -16.516 7.239 17.441 1.00 91.88 98 ALA A C 1
ATOM 704 O O . ALA A 1 98 ? -16.155 6.353 18.216 1.00 91.88 98 ALA A O 1
ATOM 705 N N . PRO A 1 99 ? -17.318 8.241 17.847 1.00 87.38 99 PRO A N 1
ATOM 706 C CA . PRO A 1 99 ? -17.899 8.270 19.184 1.00 87.38 99 PRO A CA 1
ATOM 707 C C . PRO A 1 99 ? -18.703 6.996 19.445 1.00 87.38 99 PRO A C 1
ATOM 709 O O . PRO A 1 99 ? -19.550 6.619 18.629 1.00 87.38 99 PRO A O 1
ATOM 712 N N . LYS A 1 100 ? -18.443 6.342 20.577 1.00 82.94 100 LYS A N 1
ATOM 713 C CA . LYS A 1 100 ? -19.208 5.173 21.013 1.00 82.94 100 LYS A CA 1
ATOM 714 C C . LYS A 1 100 ? -20.355 5.611 21.931 1.00 82.94 100 LYS A C 1
ATOM 716 O O . LYS A 1 100 ? -20.177 6.585 22.667 1.00 82.94 100 LYS A O 1
ATOM 721 N N . PRO A 1 101 ? -21.525 4.957 21.833 1.00 73.56 101 PRO A N 1
ATOM 722 C CA . PRO A 1 101 ? -22.660 5.220 22.713 1.00 73.56 101 PRO A CA 1
ATOM 723 C C . PRO A 1 101 ? -22.385 4.829 24.169 1.00 73.56 101 PRO A C 1
ATOM 725 O O . PRO A 1 101 ? -21.529 3.945 24.402 1.00 73.56 101 PRO A O 1
#